Protein AF-A0A832H009-F1 (afdb_monomer_lite)

Foldseek 3Di:
DLVVLCVVQLVLADLDWDWDQDPLLAIDTPPDDDDDDDDPDDDPPPDDQDPVSLVVLQVRQVVVCCVVLVVVSAQADEDLDDPRSCSSHHPPVVSVHHYHYPPDDDNVVSSVVSNCVSNVHDDDD

Secondary structure (DSSP, 8-state):
-HHHHHHHHGGG-SS---EEE-TTS-EEETTSPPPP-PPSSSSTT-----HHHHHHHHHHHHHHHHHHHTTS--SEEE--S-HHHHTTS--SGGGTPEEE---SS-HHHHHHHHHHHHTTTT---

Radius of gyration: 15.05 Å; chains: 1; bounding box: 34×31×45 Å

pLDDT: mean 85.11, std 11.0, range [36.47, 95.75]

Structure (mmCIF, N/CA/C/O backbone):
data_AF-A0A832H009-F1
#
_entry.id   AF-A0A832H009-F1
#
loop_
_atom_site.group_PDB
_atom_site.id
_atom_site.type_symbol
_atom_site.label_atom_id
_atom_site.label_alt_id
_atom_site.label_comp_id
_atom_site.label_asym_id
_atom_site.label_entity_id
_atom_site.label_seq_id
_atom_site.pdbx_PDB_ins_code
_atom_site.Cartn_x
_atom_site.Cartn_y
_atom_site.Cartn_z
_atom_site.occupancy
_atom_site.B_iso_or_equiv
_atom_site.auth_seq_id
_atom_site.auth_comp_id
_atom_site.auth_asym_id
_atom_site.auth_atom_id
_atom_site.pdbx_PDB_model_num
ATOM 1 N N . MET A 1 1 ? 9.468 -9.645 2.814 1.00 72.19 1 MET A N 1
ATOM 2 C CA . MET A 1 1 ? 9.415 -9.420 4.284 1.00 72.19 1 MET A CA 1
ATOM 3 C C . MET A 1 1 ? 8.052 -8.930 4.770 1.00 72.19 1 MET A C 1
ATOM 5 O O . MET A 1 1 ? 7.521 -9.561 5.672 1.00 72.19 1 MET A O 1
ATOM 9 N N . PHE A 1 2 ? 7.465 -7.873 4.190 1.00 81.88 2 PHE A N 1
ATOM 10 C CA . PHE A 1 2 ? 6.137 -7.371 4.593 1.00 81.88 2 PHE A CA 1
ATOM 11 C C . PHE A 1 2 ? 5.045 -8.445 4.539 1.00 81.88 2 PHE A C 1
ATOM 13 O O . PHE A 1 2 ? 4.308 -8.597 5.505 1.00 81.88 2 PHE A O 1
ATOM 20 N N . PHE A 1 3 ? 5.053 -9.293 3.506 1.00 81.81 3 PHE A N 1
ATOM 21 C CA . PHE A 1 3 ? 4.170 -10.461 3.417 1.00 81.81 3 PHE A CA 1
ATOM 22 C C . PHE A 1 3 ? 4.255 -11.394 4.638 1.00 81.81 3 PHE A C 1
ATOM 24 O O . PHE A 1 3 ? 3.235 -11.845 5.144 1.00 81.81 3 PHE A O 1
ATOM 31 N N . ARG A 1 4 ? 5.458 -11.648 5.180 1.00 85.38 4 ARG A N 1
ATOM 32 C CA . ARG A 1 4 ? 5.627 -12.491 6.382 1.00 85.38 4 ARG A CA 1
ATOM 33 C C . ARG A 1 4 ? 4.981 -11.854 7.613 1.00 85.38 4 ARG A C 1
ATOM 35 O O . ARG A 1 4 ? 4.466 -12.572 8.463 1.00 85.38 4 ARG A O 1
ATOM 42 N N . VAL A 1 5 ? 5.027 -10.524 7.716 1.00 88.38 5 VAL A N 1
ATOM 43 C CA . VAL A 1 5 ? 4.362 -9.777 8.792 1.00 88.38 5 VAL A CA 1
ATOM 44 C C . VAL A 1 5 ? 2.851 -9.823 8.597 1.00 88.38 5 VAL A C 1
ATOM 46 O O . VAL A 1 5 ? 2.156 -10.254 9.511 1.00 88.38 5 VAL A O 1
ATOM 49 N N . ALA A 1 6 ? 2.355 -9.474 7.408 1.00 87.25 6 ALA A N 1
ATOM 50 C CA . ALA A 1 6 ? 0.932 -9.532 7.085 1.00 87.25 6 ALA A CA 1
ATOM 51 C C . ALA A 1 6 ? 0.358 -10.930 7.368 1.00 87.25 6 ALA A C 1
ATOM 53 O O . ALA A 1 6 ? -0.536 -11.064 8.192 1.00 87.25 6 ALA A O 1
ATOM 54 N N . ARG A 1 7 ? 0.972 -11.996 6.841 1.00 87.00 7 ARG A N 1
ATOM 55 C CA . ARG A 1 7 ? 0.549 -13.386 7.089 1.00 87.00 7 ARG A CA 1
ATOM 56 C C . ARG A 1 7 ? 0.458 -13.747 8.577 1.00 87.00 7 ARG A C 1
ATOM 58 O O . ARG A 1 7 ? -0.387 -14.547 8.956 1.00 87.00 7 ARG A O 1
ATOM 65 N N . LYS A 1 8 ? 1.337 -13.199 9.422 1.00 91.06 8 LYS A N 1
ATOM 66 C CA . LYS A 1 8 ? 1.383 -13.522 10.857 1.00 91.06 8 LYS A CA 1
ATOM 67 C C . LYS A 1 8 ? 0.409 -12.694 11.703 1.00 91.06 8 LYS A C 1
ATOM 69 O O . LYS A 1 8 ? -0.003 -13.164 12.762 1.00 91.06 8 LYS A O 1
ATOM 74 N N . TYR A 1 9 ? 0.108 -11.461 11.298 1.00 90.94 9 TYR A N 1
ATOM 75 C CA . TYR A 1 9 ? -0.589 -10.495 12.156 1.00 90.94 9 TYR A CA 1
ATOM 76 C C . TYR A 1 9 ? -1.890 -9.945 11.570 1.00 90.94 9 TYR A C 1
ATOM 78 O O . TYR A 1 9 ? -2.652 -9.356 12.325 1.00 90.94 9 TYR A O 1
ATOM 86 N N . LEU A 1 10 ? -2.183 -10.151 10.284 1.00 88.75 10 LEU A N 1
ATOM 87 C CA . LEU A 1 10 ? -3.398 -9.630 9.652 1.00 88.75 10 LEU A CA 1
ATOM 88 C C . LEU A 1 10 ? -4.670 -10.190 10.299 1.00 88.75 10 LEU A C 1
ATOM 90 O O . LEU A 1 10 ? -5.6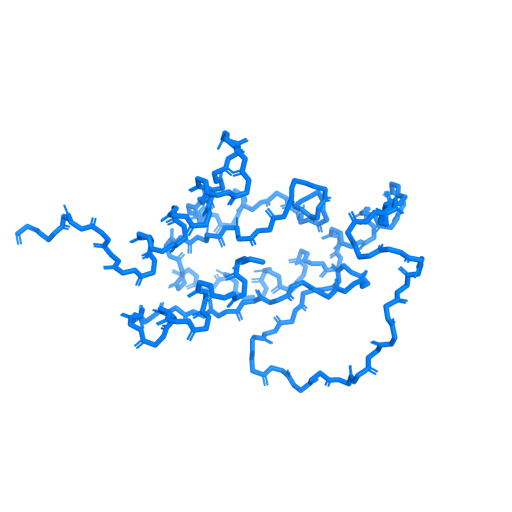03 -9.438 10.525 1.00 88.75 10 LEU A O 1
ATOM 94 N N . SER A 1 11 ? -4.671 -11.462 10.713 1.00 88.00 11 SER A N 1
ATOM 95 C CA . SER A 1 11 ? -5.793 -12.064 11.453 1.00 88.00 11 SER A CA 1
ATOM 96 C C . SER A 1 11 ? -6.054 -11.434 12.827 1.00 88.00 11 SER A C 1
ATOM 98 O O . SER A 1 11 ? -7.064 -11.731 13.458 1.00 88.00 11 SER A O 1
ATOM 100 N N . LYS A 1 12 ? -5.133 -10.597 13.321 1.00 88.12 12 LYS A N 1
ATOM 101 C CA . LYS A 1 12 ? -5.298 -9.833 14.564 1.00 88.12 12 LYS A CA 1
ATOM 102 C C . LYS A 1 12 ? -5.843 -8.428 14.323 1.00 88.12 12 LYS A C 1
ATOM 104 O O . LYS A 1 12 ? -6.288 -7.805 15.284 1.00 88.12 12 LYS A O 1
ATOM 109 N N . ALA A 1 13 ? -5.784 -7.939 13.087 1.00 86.69 13 ALA A N 1
ATOM 110 C CA . ALA A 1 13 ? -6.394 -6.677 12.715 1.00 86.69 13 ALA A CA 1
ATOM 111 C C . ALA A 1 13 ? -7.915 -6.863 12.615 1.00 86.69 13 ALA A C 1
ATOM 113 O O . ALA A 1 13 ? -8.396 -7.913 12.190 1.00 86.69 13 ALA A O 1
ATOM 114 N N . ARG A 1 14 ? -8.667 -5.847 13.035 1.00 84.00 14 ARG A N 1
ATOM 115 C CA . ARG A 1 14 ? -10.120 -5.765 12.852 1.00 84.00 14 ARG A CA 1
ATOM 116 C C . ARG A 1 14 ? -10.404 -4.628 11.886 1.00 84.00 14 ARG A C 1
ATOM 118 O O . ARG A 1 14 ? -9.680 -3.638 11.919 1.00 84.00 14 ARG A O 1
ATOM 125 N N . ASP A 1 15 ? -11.425 -4.795 11.052 1.00 87.69 15 ASP A N 1
ATOM 126 C CA . ASP A 1 15 ? -11.919 -3.743 10.154 1.00 87.69 15 ASP A CA 1
ATOM 127 C C . ASP A 1 15 ? -10.848 -3.218 9.178 1.00 87.69 15 ASP A C 1
ATOM 129 O O . ASP A 1 15 ? -10.754 -2.024 8.897 1.00 87.69 15 ASP A O 1
ATOM 133 N N . VAL A 1 16 ? -10.010 -4.129 8.669 1.00 89.56 16 VAL A N 1
ATOM 134 C CA . VAL A 1 16 ? -8.962 -3.828 7.687 1.00 89.56 16 VAL A CA 1
ATOM 135 C C . VAL A 1 16 ? -9.233 -4.580 6.395 1.00 89.56 16 VAL A C 1
ATOM 137 O O . VAL A 1 16 ? -9.273 -5.810 6.387 1.00 89.56 16 VAL A O 1
ATOM 140 N N . ASP A 1 17 ? -9.293 -3.830 5.300 1.00 92.19 17 ASP A N 1
ATOM 141 C CA . ASP A 1 17 ? -9.218 -4.384 3.955 1.00 92.19 17 ASP A CA 1
ATOM 142 C C . ASP A 1 17 ? -7.769 -4.405 3.471 1.00 92.19 17 ASP A C 1
ATOM 144 O O . ASP A 1 17 ? -6.961 -3.527 3.788 1.00 92.19 17 ASP A O 1
ATOM 148 N N . VAL A 1 18 ? -7.440 -5.411 2.664 1.00 91.75 18 VAL A N 1
ATOM 149 C CA . VAL A 1 18 ? -6.127 -5.535 2.033 1.00 91.75 18 VAL A CA 1
ATOM 150 C C . VAL A 1 18 ? -6.257 -5.229 0.554 1.00 91.75 18 VAL A C 1
ATOM 152 O O . VAL A 1 18 ? -7.133 -5.761 -0.116 1.00 91.75 18 VAL A O 1
ATOM 155 N N . VAL A 1 19 ? -5.340 -4.408 0.055 1.00 93.50 19 VAL A N 1
ATOM 156 C CA . VAL A 1 19 ? -5.137 -4.167 -1.372 1.00 93.50 19 VAL A CA 1
ATOM 157 C C . VAL A 1 19 ? -3.708 -4.572 -1.709 1.00 93.50 19 VAL A C 1
ATOM 159 O O . VAL A 1 19 ? -2.768 -4.264 -0.967 1.00 93.50 19 VAL A O 1
ATOM 162 N N . VAL A 1 20 ? -3.542 -5.280 -2.820 1.00 92.19 20 VAL A N 1
ATOM 163 C CA . VAL A 1 20 ? -2.257 -5.784 -3.302 1.00 92.19 20 VAL A CA 1
ATOM 164 C C . VAL A 1 20 ? -1.916 -5.082 -4.609 1.00 92.19 20 VAL A C 1
ATOM 166 O O . VAL A 1 20 ? -2.767 -4.933 -5.477 1.00 92.19 20 VAL A O 1
ATOM 169 N N . MET A 1 21 ? -0.664 -4.643 -4.739 1.00 91.44 21 MET A N 1
ATOM 170 C CA . MET A 1 21 ? -0.114 -4.182 -6.012 1.00 91.44 21 MET A CA 1
ATOM 171 C C . MET A 1 21 ? 0.595 -5.353 -6.686 1.00 91.44 21 MET A C 1
ATOM 173 O O . MET A 1 21 ? 1.453 -5.980 -6.059 1.00 91.44 21 MET A O 1
ATOM 177 N N . LEU A 1 22 ? 0.223 -5.638 -7.929 1.00 88.69 22 LEU A N 1
ATOM 178 C CA . LEU A 1 22 ? 0.835 -6.677 -8.752 1.00 88.69 22 LEU A CA 1
ATOM 179 C C . LEU A 1 22 ? 2.098 -6.158 -9.453 1.00 88.69 22 LEU A C 1
ATOM 181 O O . LEU A 1 22 ? 2.392 -4.961 -9.436 1.00 88.69 22 LEU A O 1
ATOM 185 N N . ASP A 1 23 ? 2.845 -7.062 -10.087 1.00 84.38 23 ASP A N 1
ATOM 186 C CA . ASP A 1 23 ? 4.093 -6.722 -10.787 1.00 84.38 23 ASP A CA 1
ATOM 187 C C . ASP A 1 23 ? 3.866 -5.797 -12.000 1.00 84.38 23 ASP A C 1
ATOM 189 O O . ASP A 1 23 ? 4.747 -5.022 -12.365 1.00 84.38 23 ASP A O 1
ATOM 193 N N . ASP A 1 24 ? 2.656 -5.798 -12.570 1.00 86.25 24 ASP A N 1
ATOM 194 C CA . ASP A 1 24 ? 2.229 -4.854 -13.615 1.00 86.25 24 ASP A CA 1
ATOM 195 C C . ASP A 1 24 ? 1.750 -3.495 -13.063 1.00 86.25 24 ASP A C 1
ATOM 197 O O . ASP A 1 24 ? 1.230 -2.665 -13.809 1.00 86.25 24 ASP A O 1
ATOM 201 N N . LEU A 1 25 ? 1.958 -3.255 -11.761 1.00 90.75 25 LEU A N 1
ATOM 202 C CA . LEU A 1 25 ? 1.599 -2.050 -11.008 1.00 90.75 25 LEU A CA 1
ATOM 203 C C . LEU A 1 25 ? 0.097 -1.809 -10.824 1.00 90.75 25 LEU A C 1
ATOM 205 O O . LEU A 1 25 ? -0.280 -0.746 -10.325 1.00 90.75 25 LEU A O 1
ATOM 209 N N . THR A 1 26 ? -0.754 -2.771 -11.173 1.00 91.94 26 THR A N 1
ATOM 210 C CA . THR A 1 26 ? -2.198 -2.680 -10.931 1.00 91.94 26 THR A CA 1
ATOM 211 C C . THR A 1 26 ? -2.553 -3.014 -9.484 1.00 91.94 26 THR A C 1
ATOM 213 O O . THR A 1 26 ? -1.879 -3.818 -8.830 1.00 91.94 26 THR A O 1
ATOM 216 N N . LEU A 1 27 ? -3.605 -2.375 -8.965 1.00 94.75 27 LEU A N 1
ATOM 217 C CA . LEU A 1 27 ? -4.174 -2.682 -7.655 1.00 94.75 27 LEU A CA 1
ATOM 218 C C . LEU A 1 27 ? -5.333 -3.669 -7.766 1.00 94.75 27 LEU A C 1
ATOM 220 O O . LEU A 1 27 ? -6.189 -3.550 -8.640 1.00 94.75 27 LEU A O 1
ATOM 224 N N . VAL A 1 28 ? -5.372 -4.605 -6.824 1.00 93.81 28 VAL A N 1
ATOM 225 C CA . VAL A 1 28 ? -6.446 -5.588 -6.670 1.00 93.81 28 VAL A CA 1
ATOM 226 C C . VAL A 1 28 ? -6.788 -5.781 -5.198 1.00 93.81 28 VAL A C 1
ATOM 228 O O . VAL A 1 28 ? -5.949 -5.563 -4.318 1.00 93.81 28 VAL A O 1
ATOM 231 N N . ASP A 1 29 ? -8.015 -6.211 -4.923 1.00 93.38 29 ASP A N 1
ATOM 232 C CA . ASP A 1 29 ? -8.415 -6.615 -3.578 1.00 93.38 29 ASP A CA 1
ATOM 233 C C . ASP A 1 29 ? -7.646 -7.860 -3.113 1.00 93.38 29 ASP A C 1
ATOM 235 O O . ASP A 1 29 ? -7.223 -8.702 -3.905 1.00 93.38 29 ASP A O 1
ATOM 239 N N . GLY A 1 30 ? -7.425 -7.969 -1.803 1.00 88.00 30 GLY A N 1
ATOM 240 C CA . GLY A 1 30 ? -6.613 -9.030 -1.206 1.00 88.00 30 GLY A CA 1
ATOM 241 C C . GLY A 1 30 ? -7.216 -10.435 -1.300 1.00 88.00 30 GLY A C 1
ATOM 242 O O . GLY A 1 30 ? -6.499 -11.407 -1.073 1.00 88.00 30 GLY A O 1
ATOM 243 N N . ASP A 1 31 ? -8.503 -10.543 -1.621 1.00 87.12 31 ASP A N 1
ATOM 244 C CA . ASP A 1 31 ? -9.231 -11.786 -1.881 1.00 87.12 31 ASP A CA 1
ATOM 245 C C . ASP A 1 31 ? -9.387 -12.090 -3.382 1.00 87.12 31 ASP A C 1
ATOM 247 O O . ASP A 1 31 ? -9.912 -13.148 -3.740 1.00 87.12 31 ASP A O 1
ATOM 251 N N . ALA A 1 32 ? -8.899 -11.211 -4.267 1.00 89.38 32 ALA A N 1
ATOM 252 C CA . ALA A 1 32 ? -8.972 -11.423 -5.703 1.00 89.38 32 ALA A CA 1
ATOM 253 C C . ALA A 1 32 ? -8.164 -12.672 -6.114 1.00 89.38 32 ALA A C 1
ATOM 255 O O . ALA A 1 32 ? -7.006 -12.829 -5.705 1.00 89.38 32 ALA A O 1
ATOM 256 N N . PRO A 1 33 ? -8.726 -13.568 -6.949 1.00 86.25 33 PRO A N 1
ATOM 257 C CA . PRO A 1 33 ? -7.994 -14.723 -7.447 1.00 86.25 33 PRO A CA 1
ATOM 258 C C . PRO A 1 33 ? -6.840 -14.262 -8.344 1.00 86.25 33 PRO A C 1
ATOM 260 O O . PRO A 1 33 ? -7.048 -13.595 -9.357 1.00 86.25 33 PRO A O 1
ATOM 263 N N . LEU A 1 34 ? -5.613 -14.642 -7.981 1.00 84.56 34 LEU A N 1
ATOM 264 C CA . LEU A 1 34 ? -4.412 -14.303 -8.742 1.00 84.56 34 LEU A CA 1
ATOM 265 C C . LEU A 1 34 ? -3.966 -15.486 -9.591 1.00 84.56 34 LEU A C 1
ATOM 267 O O . LEU A 1 34 ? -3.594 -16.539 -9.071 1.00 84.56 34 LEU A O 1
ATOM 271 N N . ALA A 1 35 ? -3.961 -15.288 -10.908 1.00 83.81 35 ALA A N 1
ATOM 272 C CA . ALA A 1 35 ? -3.265 -16.191 -11.807 1.00 83.81 35 ALA A CA 1
ATOM 273 C C . ALA A 1 35 ? -1.761 -16.129 -11.517 1.00 83.81 35 ALA A C 1
ATOM 275 O O . ALA A 1 35 ? -1.198 -15.048 -11.321 1.00 83.81 35 ALA A O 1
ATOM 276 N N . TYR A 1 36 ? -1.111 -17.290 -11.506 1.00 82.06 36 TYR A N 1
ATOM 277 C CA . TYR A 1 36 ? 0.341 -17.339 -11.433 1.00 82.06 36 TYR A CA 1
ATOM 278 C C . TYR A 1 36 ? 0.944 -16.582 -12.621 1.00 82.06 36 TYR A C 1
ATOM 280 O O . TYR A 1 36 ? 0.520 -16.763 -13.764 1.00 82.06 36 TYR A O 1
ATOM 288 N N . ARG A 1 37 ? 1.942 -15.747 -12.338 1.00 76.19 37 ARG A N 1
ATOM 289 C CA . ARG A 1 37 ? 2.777 -15.087 -13.337 1.00 76.19 37 ARG A CA 1
ATOM 290 C C . ARG A 1 37 ? 4.229 -15.368 -13.003 1.00 76.19 37 ARG A C 1
ATOM 292 O O . ARG A 1 37 ? 4.612 -15.364 -11.831 1.00 76.19 37 ARG A O 1
ATOM 299 N N . GLU A 1 38 ? 5.017 -15.625 -14.036 1.00 78.69 38 GLU A N 1
ATOM 300 C CA . GLU A 1 38 ? 6.458 -15.715 -13.869 1.00 78.69 38 GLU A CA 1
ATOM 301 C C . GLU A 1 38 ? 7.013 -14.333 -13.504 1.00 78.69 38 GLU A C 1
ATOM 303 O O . GLU A 1 38 ? 6.552 -13.325 -14.046 1.00 78.69 38 GLU A O 1
ATOM 308 N N . PRO A 1 39 ? 7.979 -14.266 -12.577 1.00 71.12 39 PRO A N 1
ATOM 309 C CA . PRO A 1 39 ? 8.622 -13.007 -12.246 1.00 71.12 39 PRO A CA 1
ATOM 310 C C . PRO A 1 39 ? 9.337 -12.436 -13.470 1.00 71.12 39 PRO A C 1
ATOM 312 O O . PRO A 1 39 ? 10.113 -13.126 -14.132 1.00 71.12 39 PRO A O 1
ATOM 315 N N . GLU A 1 40 ? 9.122 -11.152 -13.740 1.00 70.94 40 GLU A N 1
ATOM 316 C CA . GLU A 1 40 ? 9.839 -10.458 -14.804 1.00 70.94 40 GLU A CA 1
ATOM 317 C C . GLU A 1 40 ? 11.264 -10.092 -14.361 1.00 70.94 40 GLU A C 1
ATOM 319 O O . GLU A 1 40 ? 11.483 -9.391 -13.368 1.00 70.94 40 GLU A O 1
ATOM 324 N N . GLY A 1 41 ? 12.250 -10.527 -15.148 1.00 70.19 41 GLY A N 1
ATOM 325 C CA . GLY A 1 41 ? 13.668 -10.237 -14.934 1.00 70.19 41 GLY A CA 1
ATOM 326 C C . GLY A 1 41 ? 14.432 -11.334 -14.186 1.00 70.19 41 GLY A C 1
ATOM 327 O O . GLY A 1 41 ? 13.889 -12.355 -13.781 1.00 70.19 41 GLY A O 1
ATOM 328 N N . SER A 1 42 ? 15.741 -11.130 -14.022 1.00 68.62 42 SER A N 1
ATOM 329 C CA . SER A 1 42 ? 16.645 -12.117 -13.409 1.00 68.62 42 SER A CA 1
ATOM 330 C C . SER A 1 42 ? 16.669 -12.078 -11.878 1.00 68.62 42 SER A C 1
ATOM 332 O O . SER A 1 42 ? 17.160 -13.012 -11.247 1.00 68.62 42 SER A O 1
ATOM 334 N N . GLU A 1 43 ? 16.164 -11.003 -11.266 1.00 67.75 43 GLU A N 1
ATOM 335 C CA . GLU A 1 43 ? 16.193 -10.800 -9.819 1.00 67.75 43 GLU A CA 1
ATOM 336 C C . GLU A 1 43 ? 14.939 -10.084 -9.303 1.00 67.75 43 GLU A C 1
ATOM 338 O O . GLU A 1 43 ? 14.559 -9.011 -9.779 1.00 67.75 43 GLU A O 1
ATOM 343 N N . TRP A 1 44 ? 14.358 -10.630 -8.234 1.00 64.12 44 TRP A N 1
ATOM 344 C CA . TRP A 1 44 ? 13.218 -10.034 -7.542 1.00 64.12 44 TRP A CA 1
ATOM 345 C C . TRP A 1 44 ? 13.553 -8.641 -6.992 1.00 64.12 44 TRP A C 1
ATOM 347 O O . TRP A 1 44 ? 14.516 -8.454 -6.248 1.00 64.12 44 TRP A O 1
ATOM 357 N N . GLY A 1 45 ? 12.709 -7.654 -7.302 1.00 64.50 45 GLY A N 1
ATOM 358 C CA . GLY A 1 45 ? 12.792 -6.308 -6.725 1.00 64.50 45 GLY A CA 1
ATOM 359 C C . GLY A 1 45 ? 13.819 -5.365 -7.361 1.00 64.50 45 GLY A C 1
ATOM 360 O O . GLY A 1 45 ? 13.906 -4.217 -6.920 1.00 64.50 45 GLY A O 1
ATOM 361 N N . LYS A 1 46 ? 14.547 -5.803 -8.399 1.00 69.06 46 LYS A N 1
ATOM 362 C CA . LYS A 1 46 ? 15.443 -4.951 -9.209 1.00 69.06 46 LYS A CA 1
ATOM 363 C C . LYS A 1 46 ? 14.800 -4.423 -10.498 1.00 69.06 46 LYS A C 1
ATOM 365 O O . LYS A 1 46 ? 15.485 -3.790 -11.302 1.00 69.06 46 LYS A O 1
ATOM 370 N N . GLN A 1 47 ? 13.503 -4.656 -10.695 1.00 71.94 47 GLN A N 1
ATOM 371 C CA . GLN A 1 47 ? 12.781 -4.161 -11.862 1.00 71.94 47 GLN A CA 1
ATOM 372 C C . GLN A 1 47 ? 12.860 -2.630 -11.912 1.00 71.94 47 GLN A C 1
ATOM 374 O O . GLN A 1 47 ? 12.520 -1.929 -10.954 1.00 71.94 47 GLN A O 1
ATOM 379 N N . ARG A 1 48 ? 13.345 -2.099 -13.037 1.00 77.00 48 ARG A N 1
ATOM 380 C CA . ARG A 1 48 ? 13.280 -0.665 -13.314 1.00 77.00 48 ARG A CA 1
ATOM 381 C C . ARG A 1 48 ? 11.891 -0.372 -13.852 1.00 77.00 48 ARG A C 1
ATOM 383 O O . ARG A 1 48 ? 11.533 -0.874 -14.908 1.00 77.00 48 ARG A O 1
ATOM 390 N N . LEU A 1 49 ? 11.135 0.441 -13.127 1.00 82.81 49 LEU A N 1
ATOM 391 C CA . LEU A 1 49 ? 9.815 0.887 -13.554 1.00 82.81 49 LEU A CA 1
ATOM 392 C C . LEU A 1 49 ? 9.995 2.149 -14.413 1.00 82.81 49 LEU A C 1
ATOM 394 O O . LEU A 1 49 ? 10.388 3.183 -13.863 1.00 82.81 49 LEU A O 1
ATOM 398 N N . PRO A 1 50 ? 9.791 2.087 -15.743 1.00 86.69 50 PRO A N 1
ATOM 399 C CA . PRO A 1 50 ? 9.903 3.267 -16.590 1.00 86.69 50 PRO A CA 1
ATOM 400 C C . PRO A 1 50 ? 8.820 4.285 -16.219 1.00 86.69 50 PRO A C 1
ATOM 402 O O . PRO A 1 50 ? 7.710 3.913 -15.837 1.00 86.69 50 PRO A O 1
ATOM 405 N N . ASN A 1 51 ? 9.133 5.577 -16.353 1.00 88.00 51 ASN A N 1
ATOM 406 C CA . ASN A 1 51 ? 8.220 6.656 -15.958 1.00 88.00 51 ASN A CA 1
ATOM 407 C C . ASN A 1 51 ? 6.853 6.543 -16.648 1.00 88.00 51 ASN A C 1
ATOM 409 O O . ASN A 1 51 ? 5.834 6.719 -15.995 1.00 88.00 51 ASN A O 1
ATOM 413 N N . GLU A 1 52 ? 6.814 6.167 -17.928 1.00 89.75 52 GLU A N 1
ATOM 414 C CA . GLU A 1 52 ? 5.552 5.960 -18.649 1.00 89.75 52 GLU A CA 1
ATOM 415 C C . GLU A 1 52 ? 4.676 4.868 -18.022 1.00 89.75 52 GLU A C 1
ATOM 417 O O . GLU A 1 52 ? 3.460 5.025 -17.939 1.00 89.75 52 GLU A O 1
ATOM 422 N N . ALA A 1 53 ? 5.274 3.768 -17.549 1.00 88.56 53 ALA A N 1
ATOM 423 C CA . ALA A 1 53 ? 4.529 2.715 -16.863 1.00 88.56 53 ALA A CA 1
ATOM 424 C C . ALA A 1 53 ? 3.995 3.199 -15.510 1.00 88.56 53 ALA A C 1
ATOM 426 O O . ALA A 1 53 ? 2.857 2.891 -15.169 1.00 88.56 53 ALA A O 1
ATOM 427 N N . LEU A 1 54 ? 4.776 4.002 -14.775 1.00 91.56 54 LEU A N 1
ATOM 428 C CA . LEU A 1 54 ? 4.331 4.616 -13.522 1.00 91.56 54 LEU A CA 1
ATOM 429 C C . LEU A 1 54 ? 3.147 5.563 -13.747 1.00 91.56 54 LEU A C 1
ATOM 431 O O . LEU A 1 54 ? 2.173 5.482 -13.007 1.00 91.56 54 LEU A O 1
ATOM 435 N N . GLU A 1 55 ? 3.195 6.426 -14.764 1.00 92.12 55 GLU A N 1
ATOM 436 C CA . GLU A 1 55 ? 2.094 7.355 -15.056 1.00 92.12 55 GLU A CA 1
ATOM 437 C C . GLU A 1 55 ? 0.823 6.620 -15.501 1.00 92.12 55 GLU A C 1
ATOM 439 O O . GLU A 1 55 ? -0.264 6.916 -15.005 1.00 92.12 55 GLU A O 1
ATOM 444 N N . ARG A 1 56 ? 0.945 5.594 -16.358 1.00 92.06 56 ARG A N 1
ATOM 445 C CA . ARG A 1 56 ? -0.204 4.742 -16.714 1.00 92.06 56 ARG A CA 1
ATOM 446 C C . ARG A 1 56 ? -0.793 4.042 -15.490 1.00 92.06 56 ARG A C 1
ATOM 448 O O . ARG A 1 56 ? -2.013 4.013 -15.333 1.00 92.06 56 ARG A O 1
ATOM 455 N N . ALA A 1 57 ? 0.062 3.512 -14.617 1.00 93.75 57 ALA A N 1
ATOM 456 C CA . ALA A 1 57 ? -0.369 2.847 -13.395 1.00 93.75 57 ALA A CA 1
ATOM 457 C C . ALA A 1 57 ? -1.081 3.810 -12.438 1.00 93.75 57 ALA A C 1
ATOM 459 O O . ALA A 1 57 ? -2.117 3.448 -11.893 1.00 93.75 57 ALA A O 1
ATOM 460 N N . LYS A 1 58 ? -0.598 5.052 -12.281 1.00 95.25 58 LYS A N 1
ATOM 461 C CA . LYS A 1 58 ? -1.266 6.067 -11.450 1.00 95.25 58 LYS A CA 1
ATOM 462 C C . LYS A 1 58 ? -2.704 6.306 -11.890 1.00 95.25 58 LYS A C 1
ATOM 464 O O . LYS A 1 58 ? -3.589 6.277 -11.043 1.00 95.25 58 LYS A O 1
ATOM 469 N N . LEU A 1 59 ? -2.928 6.497 -13.192 1.00 93.19 59 LEU A N 1
ATOM 470 C CA . LEU A 1 59 ? -4.264 6.736 -13.747 1.00 93.19 59 LEU A CA 1
ATOM 471 C C . LEU A 1 59 ? -5.195 5.535 -13.527 1.00 93.19 59 LEU A C 1
ATOM 473 O O . LEU A 1 59 ? -6.342 5.704 -13.120 1.00 93.19 59 LEU A O 1
ATOM 477 N N . ALA A 1 60 ? -4.701 4.316 -13.755 1.00 92.81 60 ALA A N 1
ATOM 478 C CA . ALA A 1 60 ? -5.484 3.101 -13.526 1.00 92.81 60 ALA A CA 1
ATOM 479 C C . ALA A 1 60 ? -5.817 2.904 -12.034 1.00 92.81 60 ALA A C 1
ATOM 481 O O . ALA A 1 60 ? -6.962 2.630 -11.671 1.00 92.81 60 ALA A O 1
ATOM 482 N N . ASN A 1 61 ? -4.822 3.095 -11.167 1.00 95.75 61 ASN A N 1
ATOM 483 C CA . ASN A 1 61 ? -4.949 2.922 -9.724 1.00 95.75 61 ASN A CA 1
ATOM 484 C C . ASN A 1 61 ? -5.797 4.020 -9.076 1.00 95.75 61 ASN A C 1
ATOM 486 O O . ASN A 1 61 ? -6.432 3.768 -8.058 1.00 95.75 61 ASN A O 1
ATOM 490 N N . GLU A 1 62 ? -5.837 5.220 -9.655 1.00 95.12 62 GLU A N 1
ATOM 49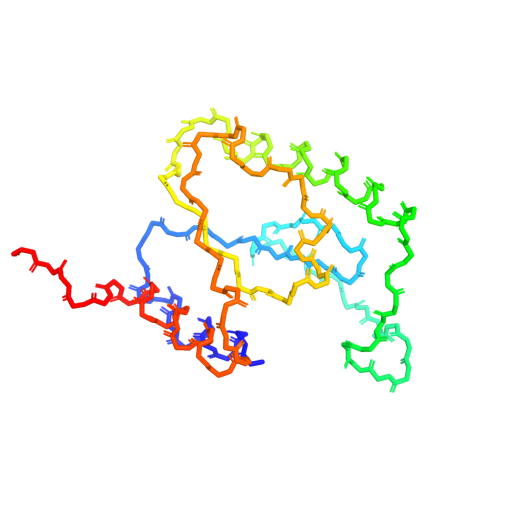1 C CA . GLU A 1 62 ? -6.723 6.303 -9.228 1.00 95.12 62 GLU A CA 1
ATOM 492 C C . GLU A 1 62 ? -8.182 5.900 -9.290 1.00 95.12 62 GLU A C 1
ATOM 494 O O . GLU A 1 62 ? -8.864 6.015 -8.279 1.00 95.12 62 GLU A O 1
ATOM 499 N N . LYS A 1 63 ? -8.628 5.330 -10.410 1.00 93.06 63 LYS A N 1
ATOM 500 C CA . LYS A 1 63 ? -10.009 4.864 -10.540 1.00 93.06 63 LYS A CA 1
ATOM 501 C C . LYS A 1 63 ? -10.344 3.767 -9.522 1.00 93.06 63 LYS A C 1
ATOM 503 O O . LYS A 1 63 ? -11.384 3.825 -8.872 1.00 93.06 63 LYS A O 1
ATOM 508 N N . PHE A 1 64 ? -9.443 2.797 -9.345 1.00 94.69 64 PHE A N 1
ATOM 509 C CA . PHE A 1 64 ? -9.612 1.737 -8.343 1.00 94.69 64 PHE A CA 1
ATOM 510 C C . PHE A 1 64 ? -9.747 2.315 -6.924 1.00 94.69 64 PHE A C 1
ATOM 512 O O . PHE A 1 64 ? -10.632 1.933 -6.158 1.00 94.69 64 PHE A O 1
ATOM 519 N N . LEU A 1 65 ? -8.874 3.260 -6.565 1.00 94.56 65 LEU A N 1
ATOM 520 C CA . LEU A 1 65 ? -8.859 3.877 -5.240 1.00 94.56 65 LEU A CA 1
ATOM 521 C C . LEU A 1 65 ? -10.027 4.833 -5.019 1.00 94.56 65 LEU A C 1
ATOM 523 O O . LEU A 1 65 ? -10.533 4.888 -3.903 1.00 94.56 65 LEU A O 1
ATOM 527 N N . GLU A 1 66 ? -10.478 5.544 -6.052 1.00 93.00 66 GLU A N 1
ATOM 528 C CA . GLU A 1 66 ? -11.716 6.318 -6.011 1.00 93.00 66 GLU A CA 1
ATOM 529 C C . GLU A 1 66 ? -12.868 5.412 -5.606 1.00 93.00 66 GLU A C 1
ATOM 531 O O . GLU A 1 66 ? -13.495 5.654 -4.583 1.00 93.00 66 GLU A O 1
ATOM 536 N N . GLU A 1 67 ? -13.103 4.324 -6.336 1.00 91.44 67 GLU A N 1
ATOM 537 C CA . GLU A 1 67 ? -14.189 3.389 -6.036 1.00 91.44 67 GLU A CA 1
ATOM 538 C C . GLU A 1 67 ? -14.060 2.792 -4.626 1.00 91.44 67 GLU A C 1
ATOM 540 O O . GLU A 1 67 ? -15.044 2.742 -3.880 1.00 91.44 67 GLU A O 1
ATOM 545 N N . LYS A 1 68 ? -12.842 2.409 -4.220 1.00 92.06 68 LYS A N 1
ATOM 546 C CA . LYS A 1 68 ? -12.592 1.830 -2.896 1.00 92.06 68 LYS A CA 1
ATOM 547 C C . LYS A 1 68 ? -12.837 2.840 -1.769 1.00 92.06 68 LYS A C 1
ATOM 549 O O . LYS A 1 68 ? -13.496 2.499 -0.787 1.00 92.06 68 LYS A O 1
ATOM 554 N N . LEU A 1 69 ? -12.334 4.071 -1.893 1.00 91.38 69 LEU A N 1
ATOM 555 C CA . LEU A 1 69 ? -12.283 5.066 -0.812 1.00 91.38 69 LEU A CA 1
ATOM 556 C C . LEU A 1 69 ? -13.462 6.060 -0.808 1.00 91.38 69 LEU A C 1
ATOM 558 O O . LEU A 1 69 ? -13.686 6.711 0.212 1.00 91.38 69 LEU A O 1
ATOM 562 N N . LYS A 1 70 ? -14.259 6.141 -1.885 1.00 83.44 70 LYS A N 1
ATOM 563 C CA . LYS A 1 70 ? -15.345 7.128 -2.092 1.00 83.44 70 LYS A CA 1
ATOM 564 C C . LYS A 1 70 ? -16.325 7.278 -0.931 1.00 83.44 70 LYS A C 1
ATOM 566 O O . LYS A 1 70 ? -16.820 8.371 -0.683 1.00 83.44 70 LYS A O 1
ATOM 571 N N . ASN A 1 71 ? -16.620 6.192 -0.222 1.00 82.62 71 ASN A N 1
ATOM 572 C CA . ASN A 1 71 ? -17.669 6.180 0.801 1.00 82.62 71 ASN A CA 1
ATOM 573 C C . ASN A 1 71 ? -17.183 6.625 2.192 1.00 82.62 71 ASN A C 1
ATOM 575 O O . ASN A 1 71 ? -17.920 6.465 3.161 1.00 82.62 71 ASN A O 1
ATOM 579 N N . GLY A 1 72 ? -15.939 7.104 2.329 1.00 81.69 72 GLY A N 1
ATOM 580 C CA . GLY A 1 72 ? -15.398 7.574 3.612 1.00 81.69 72 GLY A CA 1
ATOM 581 C C .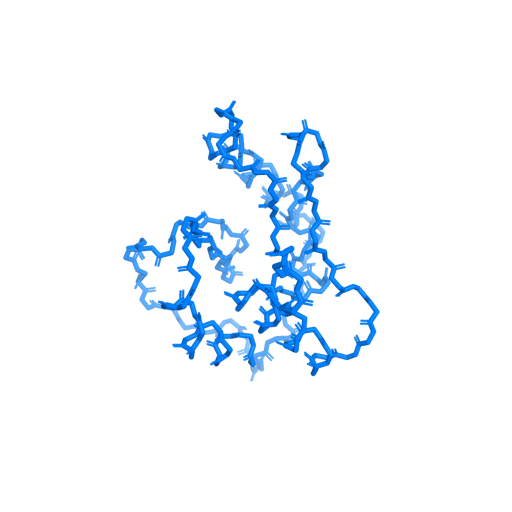 GLY A 1 72 ? -15.290 6.484 4.685 1.00 81.69 72 GLY A C 1
ATOM 582 O O . GLY A 1 72 ? -15.173 6.783 5.869 1.00 81.69 72 GLY A O 1
ATOM 583 N N . ARG A 1 73 ? -15.340 5.205 4.284 1.00 89.25 73 ARG A N 1
ATOM 584 C CA . ARG A 1 73 ? -15.307 4.052 5.202 1.00 89.25 73 ARG A CA 1
ATOM 585 C C . ARG A 1 73 ? -13.944 3.841 5.858 1.00 89.25 73 ARG A C 1
ATOM 587 O O . ARG A 1 73 ? -13.862 3.140 6.859 1.00 89.25 73 ARG A O 1
ATOM 594 N N . TYR A 1 74 ? -12.886 4.416 5.291 1.00 91.75 74 TYR A N 1
ATOM 595 C CA . TYR A 1 74 ? -11.519 4.239 5.765 1.00 91.75 74 TYR A CA 1
ATOM 596 C C . TYR A 1 74 ? -11.014 5.550 6.347 1.00 91.75 74 TYR A C 1
ATOM 598 O O . TYR A 1 74 ? -10.980 6.569 5.665 1.00 91.75 74 TYR A O 1
ATOM 606 N N . SER A 1 75 ? -10.586 5.513 7.604 1.00 89.75 75 SER A N 1
ATOM 607 C CA . SER A 1 75 ? -9.922 6.644 8.253 1.00 89.75 75 SER A CA 1
ATOM 608 C C . SER A 1 75 ? -8.433 6.718 7.904 1.00 89.75 75 SER A C 1
ATOM 610 O O . SER A 1 75 ? -7.825 7.787 7.982 1.00 89.75 75 SER A O 1
ATOM 612 N N . GLU A 1 76 ? -7.830 5.591 7.513 1.00 91.94 76 GLU A N 1
ATOM 613 C CA . GLU A 1 76 ? -6.389 5.465 7.330 1.00 91.94 76 GLU A CA 1
ATOM 614 C C . GLU A 1 76 ? -6.020 4.405 6.280 1.00 91.94 76 GLU A C 1
ATOM 616 O O . GLU A 1 76 ? -6.678 3.374 6.154 1.00 91.94 76 GLU A O 1
ATOM 621 N N . VAL A 1 77 ? -4.925 4.648 5.555 1.00 93.31 77 VAL A N 1
ATOM 622 C CA . VAL A 1 77 ? -4.290 3.715 4.617 1.00 93.31 77 VAL A CA 1
ATOM 623 C C . VAL A 1 77 ? -2.829 3.524 5.012 1.00 93.31 77 VAL A C 1
ATOM 625 O O . VAL A 1 77 ? -2.055 4.483 5.055 1.00 93.31 77 VAL A O 1
ATOM 628 N N . PHE A 1 78 ? -2.417 2.277 5.247 1.00 93.12 78 PHE A N 1
ATOM 629 C CA . PHE A 1 78 ? -1.022 1.932 5.522 1.00 93.12 78 PHE A CA 1
ATOM 630 C C . PHE A 1 78 ? -0.323 1.376 4.275 1.00 93.12 78 PHE A C 1
ATOM 632 O O . PHE A 1 78 ? -0.678 0.320 3.754 1.00 93.12 78 PHE A O 1
ATOM 639 N N . LEU A 1 79 ? 0.751 2.030 3.828 1.00 92.69 79 LEU A N 1
ATOM 640 C CA . LEU A 1 79 ? 1.504 1.612 2.644 1.00 92.69 79 LEU A CA 1
ATOM 641 C C . LEU A 1 79 ? 2.671 0.681 2.999 1.00 92.69 79 LEU A C 1
ATOM 643 O O . LEU A 1 79 ? 3.787 1.115 3.314 1.00 92.69 79 LEU A O 1
ATOM 647 N N . ALA A 1 80 ? 2.449 -0.626 2.859 1.00 90.25 80 ALA A N 1
ATOM 648 C CA . ALA A 1 80 ? 3.411 -1.694 3.151 1.00 90.25 80 ALA A CA 1
ATOM 649 C C . ALA A 1 80 ? 4.325 -2.093 1.966 1.00 90.25 80 ALA A C 1
ATOM 651 O O . ALA A 1 80 ? 4.655 -3.264 1.798 1.00 90.25 80 ALA A O 1
ATOM 652 N N . MET A 1 81 ? 4.767 -1.130 1.151 1.00 87.56 81 MET A N 1
ATOM 653 C CA . MET A 1 81 ? 5.536 -1.382 -0.084 1.00 87.56 81 MET A CA 1
ATOM 654 C C . MET A 1 81 ? 6.828 -0.554 -0.195 1.00 87.56 81 MET A C 1
ATOM 656 O O . MET A 1 81 ? 7.083 0.342 0.613 1.00 87.56 81 MET A O 1
ATOM 660 N N . GLY A 1 82 ? 7.677 -0.853 -1.181 1.00 85.50 82 GLY A N 1
ATOM 661 C CA . GLY A 1 82 ? 8.889 -0.070 -1.458 1.00 85.50 82 GLY A CA 1
ATOM 662 C C . GLY A 1 82 ? 8.583 1.320 -2.032 1.00 85.50 82 GLY A C 1
ATOM 663 O O . GLY A 1 82 ? 7.549 1.516 -2.665 1.00 85.50 82 GLY A O 1
ATOM 664 N N . LYS A 1 83 ? 9.505 2.284 -1.857 1.00 85.94 83 LYS A N 1
ATOM 665 C CA . LYS A 1 83 ? 9.350 3.655 -2.391 1.00 85.94 83 LYS A CA 1
ATOM 666 C C . LYS A 1 83 ? 9.163 3.688 -3.907 1.00 85.94 83 LYS A C 1
ATOM 668 O O . LYS A 1 83 ? 8.432 4.537 -4.390 1.00 85.94 83 LYS A O 1
ATOM 673 N N . GLN A 1 84 ? 9.803 2.776 -4.640 1.00 85.75 84 GLN A N 1
ATOM 674 C CA . GLN A 1 84 ? 9.674 2.706 -6.098 1.00 85.75 84 GLN A CA 1
ATOM 675 C C . GLN A 1 84 ? 8.253 2.345 -6.549 1.00 85.75 84 GLN A C 1
ATOM 677 O O . GLN A 1 84 ? 7.742 2.986 -7.455 1.00 85.75 84 GLN A O 1
ATOM 682 N N . TYR A 1 85 ? 7.595 1.407 -5.864 1.00 88.50 85 TYR A N 1
ATOM 683 C CA . TYR A 1 85 ? 6.224 0.984 -6.168 1.00 88.50 85 TYR A CA 1
ATOM 684 C C . TYR A 1 85 ? 5.192 2.013 -5.711 1.00 88.50 85 TYR A C 1
ATOM 686 O O . TYR A 1 85 ? 4.226 2.274 -6.412 1.00 88.50 85 TYR A O 1
ATOM 694 N N . ALA A 1 86 ? 5.441 2.688 -4.583 1.00 91.06 86 ALA A N 1
ATOM 695 C CA . ALA A 1 86 ? 4.569 3.765 -4.115 1.00 91.06 86 ALA A CA 1
ATOM 696 C C . ALA A 1 86 ? 4.451 4.925 -5.125 1.00 91.06 86 ALA A C 1
ATOM 698 O O . ALA A 1 86 ? 3.461 5.644 -5.098 1.00 91.06 86 ALA A O 1
ATOM 699 N N . LYS A 1 87 ? 5.418 5.092 -6.043 1.00 91.56 87 LYS A N 1
ATOM 700 C CA . LYS A 1 87 ? 5.325 6.070 -7.141 1.00 91.56 87 LYS A CA 1
ATOM 701 C C . LYS A 1 87 ? 4.239 5.736 -8.167 1.00 91.56 87 LYS A C 1
ATOM 703 O O . LYS A 1 87 ? 3.880 6.621 -8.928 1.00 91.56 87 LYS A O 1
ATOM 708 N N . ALA A 1 88 ? 3.752 4.496 -8.214 1.00 93.06 88 ALA A N 1
ATOM 709 C CA . ALA A 1 88 ? 2.657 4.073 -9.088 1.00 93.06 88 ALA A CA 1
ATOM 710 C C . ALA A 1 88 ? 1.269 4.362 -8.487 1.00 93.06 88 ALA A C 1
ATOM 712 O O . ALA A 1 88 ? 0.250 4.074 -9.113 1.00 93.06 88 ALA A O 1
ATOM 713 N N . LEU A 1 89 ? 1.217 4.899 -7.264 1.00 94.50 89 LEU A N 1
ATOM 714 C CA . LEU A 1 89 ? -0.022 5.351 -6.647 1.00 94.50 89 LEU A CA 1
ATOM 715 C C . LEU A 1 89 ? -0.281 6.818 -7.012 1.00 94.50 89 LEU A C 1
ATOM 717 O O . LEU A 1 89 ? 0.672 7.606 -7.085 1.00 94.50 89 LEU A O 1
ATOM 721 N N . PRO A 1 90 ? -1.550 7.206 -7.214 1.00 93.75 90 PRO A N 1
ATOM 722 C CA . PRO A 1 90 ? -1.918 8.614 -7.268 1.00 93.75 90 PRO A CA 1
ATOM 723 C C . PRO A 1 90 ? -1.654 9.283 -5.913 1.00 93.75 90 PRO A C 1
ATOM 725 O O . PRO A 1 90 ? -1.393 8.617 -4.905 1.00 93.75 90 PRO A O 1
ATOM 728 N N . ASP A 1 91 ? -1.778 10.609 -5.865 1.00 90.88 91 ASP A N 1
ATOM 729 C CA . ASP A 1 91 ? -1.830 11.303 -4.581 1.00 90.88 91 ASP A CA 1
ATOM 730 C C . ASP A 1 91 ? -3.040 10.806 -3.777 1.00 90.88 91 ASP A C 1
ATOM 732 O O . ASP A 1 91 ? -4.186 10.999 -4.178 1.00 90.88 91 ASP A O 1
ATOM 736 N N . LEU A 1 92 ? -2.772 10.130 -2.658 1.00 90.56 92 LEU A N 1
ATOM 737 C CA . LEU A 1 92 ? -3.798 9.569 -1.785 1.00 90.56 92 LEU A CA 1
ATO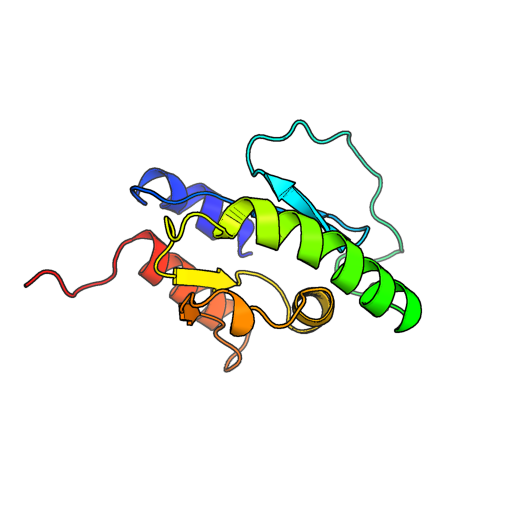M 738 C C . LEU A 1 92 ? -4.430 10.629 -0.875 1.00 90.56 92 LEU A C 1
ATOM 740 O O . LEU A 1 92 ? -5.527 10.409 -0.362 1.00 90.56 92 LEU A O 1
ATOM 744 N N . ALA A 1 93 ? -3.763 11.772 -0.669 1.00 85.94 93 ALA A N 1
ATOM 745 C CA . ALA A 1 93 ? -4.243 12.816 0.234 1.00 85.94 93 ALA A CA 1
ATOM 746 C C . ALA A 1 93 ? -5.579 13.411 -0.239 1.00 85.94 93 ALA A C 1
ATOM 748 O O . ALA A 1 93 ? -6.423 13.779 0.579 1.00 85.94 93 ALA A O 1
ATOM 749 N N . LYS A 1 94 ? -5.816 13.421 -1.557 1.00 89.75 94 LYS A N 1
ATOM 750 C CA . LYS A 1 94 ? -7.066 13.898 -2.167 1.00 89.75 94 LYS A CA 1
ATOM 751 C C . LYS A 1 94 ? -8.306 13.092 -1.769 1.00 89.75 94 LYS A C 1
ATOM 753 O O . LYS A 1 94 ? -9.415 13.593 -1.902 1.00 89.75 94 LYS A O 1
ATOM 758 N N . PHE A 1 95 ? -8.134 11.864 -1.272 1.00 90.19 95 PHE A N 1
ATOM 759 C CA . PHE A 1 95 ? -9.243 11.015 -0.830 1.00 90.19 95 PHE A CA 1
ATOM 760 C C . PHE A 1 95 ? -9.675 11.287 0.617 1.00 90.19 95 PHE A C 1
ATOM 762 O O . PHE A 1 95 ? -10.548 10.593 1.128 1.00 90.19 95 PHE A O 1
ATOM 769 N N . GLY A 1 96 ? -9.064 12.262 1.302 1.00 87.81 96 GLY A N 1
ATOM 770 C CA . GLY A 1 96 ? -9.419 12.600 2.684 1.00 87.81 96 GLY A CA 1
ATOM 771 C C . GLY A 1 96 ? -9.057 11.513 3.703 1.00 87.81 96 GLY A C 1
ATOM 772 O O . GLY A 1 96 ? -9.579 11.519 4.814 1.00 87.81 96 GLY A O 1
ATOM 773 N N . VAL A 1 97 ? -8.166 10.585 3.338 1.00 91.19 97 VAL A N 1
ATOM 774 C CA . VAL A 1 97 ? -7.699 9.495 4.205 1.00 91.19 97 VAL A CA 1
ATOM 775 C C . VAL A 1 97 ? -6.321 9.807 4.774 1.00 91.19 97 VAL A C 1
ATOM 777 O O . VAL A 1 97 ? -5.455 10.371 4.101 1.00 91.19 97 VAL A O 1
ATOM 780 N N . LYS A 1 98 ? -6.070 9.395 6.017 1.00 92.00 98 LYS A N 1
ATOM 781 C CA . LYS A 1 98 ? -4.733 9.498 6.601 1.00 92.00 98 LYS A CA 1
ATOM 782 C C . LYS A 1 98 ? -3.803 8.475 5.947 1.00 92.00 98 LYS A C 1
ATOM 784 O O . LYS A 1 98 ? -4.081 7.282 5.966 1.00 92.00 98 LYS A O 1
ATOM 789 N N . VAL A 1 99 ? -2.667 8.911 5.409 1.00 92.19 99 VAL A N 1
ATOM 790 C CA . VAL A 1 99 ? -1.690 8.006 4.782 1.00 92.19 99 VAL A CA 1
ATOM 791 C C . VAL A 1 99 ? -0.544 7.721 5.747 1.00 92.19 99 VAL A C 1
ATOM 793 O O . VAL A 1 99 ? 0.212 8.620 6.117 1.00 92.19 99 VAL A O 1
ATOM 796 N N . VAL A 1 100 ? -0.363 6.455 6.120 1.00 91.50 100 VAL A N 1
ATOM 797 C CA . VAL A 1 100 ? 0.789 5.991 6.901 1.00 91.50 100 VAL A CA 1
ATOM 798 C C . VAL A 1 100 ? 1.788 5.322 5.977 1.00 91.50 100 VAL A C 1
ATOM 800 O O . VAL A 1 100 ? 1.626 4.180 5.544 1.00 91.50 100 VAL A O 1
ATOM 803 N N . PHE A 1 101 ? 2.877 6.032 5.706 1.00 89.31 101 PHE A N 1
ATOM 804 C CA . PHE A 1 101 ? 3.970 5.524 4.892 1.00 89.31 101 PHE A CA 1
ATOM 805 C C . PHE A 1 101 ? 5.299 5.756 5.608 1.00 89.31 101 PHE A C 1
ATOM 807 O O . PHE A 1 101 ? 5.878 6.835 5.498 1.00 89.31 101 PHE A O 1
ATOM 814 N N . PRO A 1 102 ? 5.816 4.756 6.346 1.00 81.69 102 PRO A N 1
ATOM 815 C CA . PRO A 1 102 ? 7.126 4.865 6.973 1.00 81.69 102 PRO A CA 1
ATOM 816 C C . PRO A 1 102 ? 8.194 4.946 5.874 1.00 81.69 102 PRO A C 1
ATOM 818 O O . PRO A 1 102 ? 8.526 3.943 5.234 1.00 81.69 102 PRO A O 1
ATOM 821 N N . THR A 1 103 ? 8.663 6.164 5.594 1.00 73.75 103 THR A N 1
ATOM 822 C CA . THR A 1 103 ? 9.669 6.462 4.561 1.00 73.75 103 THR A CA 1
ATOM 823 C C . THR A 1 103 ? 11.087 6.525 5.115 1.00 73.75 103 THR A C 1
ATOM 825 O O . THR A 1 103 ? 12.040 6.494 4.328 1.00 73.75 103 THR A O 1
ATOM 828 N N . SER A 1 104 ? 11.232 6.604 6.438 1.00 72.50 104 SER A N 1
ATOM 829 C CA . SER A 1 104 ? 12.502 6.573 7.156 1.00 72.50 104 SER A CA 1
ATOM 830 C C . SER A 1 104 ? 12.850 5.147 7.602 1.00 72.50 104 SER A C 1
ATOM 832 O O . SER A 1 104 ? 11.989 4.357 7.992 1.00 72.50 104 SER A O 1
ATOM 834 N N . GLY A 1 105 ? 14.141 4.812 7.530 1.00 67.88 105 GLY A N 1
ATOM 835 C CA . GLY A 1 105 ? 14.663 3.493 7.888 1.00 67.88 105 GLY A CA 1
ATOM 836 C C . GLY A 1 105 ? 14.633 2.459 6.756 1.00 67.88 105 GLY A C 1
ATOM 837 O O . GLY A 1 105 ? 14.032 2.647 5.698 1.00 67.88 105 GLY A O 1
ATOM 838 N N . GLY A 1 106 ? 15.346 1.354 6.980 1.00 76.38 106 GLY A N 1
ATOM 839 C CA . GLY A 1 106 ? 15.384 0.223 6.057 1.00 76.38 106 GLY A CA 1
ATOM 840 C C . GLY A 1 106 ? 14.109 -0.635 6.092 1.00 76.38 106 GLY A C 1
ATOM 841 O O . GLY A 1 106 ? 13.153 -0.346 6.817 1.00 76.38 106 GLY A O 1
ATOM 842 N N . PRO A 1 107 ? 14.094 -1.757 5.356 1.00 79.06 107 PRO A N 1
ATOM 843 C CA . PRO A 1 107 ? 12.948 -2.664 5.310 1.00 79.06 107 PRO A CA 1
ATOM 844 C C . PRO A 1 107 ? 12.487 -3.171 6.694 1.00 79.06 107 PRO A C 1
ATOM 846 O O . PRO A 1 107 ? 11.290 -3.355 6.914 1.00 79.06 107 PRO A O 1
ATOM 849 N N . GLY A 1 108 ? 13.418 -3.387 7.633 1.00 84.06 108 GLY A N 1
ATOM 850 C CA . GLY A 1 108 ? 13.138 -3.907 8.980 1.00 84.06 108 GLY A CA 1
ATOM 851 C C . GLY A 1 108 ? 12.270 -2.973 9.838 1.00 84.06 108 GLY A C 1
ATOM 852 O O . GLY A 1 108 ? 11.190 -3.390 10.261 1.00 84.06 108 GLY A O 1
ATOM 853 N N . PRO A 1 109 ? 12.679 -1.708 10.058 1.00 86.25 109 PRO A N 1
ATOM 854 C CA . PRO A 1 109 ? 11.859 -0.704 10.740 1.00 86.25 109 PRO A CA 1
ATOM 855 C C . PRO A 1 109 ? 10.445 -0.574 10.168 1.00 86.25 109 PRO A C 1
ATOM 857 O O . PRO A 1 109 ? 9.468 -0.558 10.915 1.00 86.25 109 PRO A O 1
ATOM 860 N N . LYS A 1 110 ? 10.306 -0.589 8.839 1.00 87.44 110 LYS A N 1
ATOM 861 C CA . LYS A 1 110 ? 8.994 -0.542 8.192 1.00 87.44 110 LYS A CA 1
ATOM 862 C C . LYS A 1 110 ? 8.149 -1.789 8.468 1.00 87.44 110 LYS A C 1
ATOM 864 O O . LYS A 1 110 ? 6.940 -1.691 8.658 1.00 87.44 110 LYS A O 1
ATOM 869 N N . ALA A 1 111 ? 8.775 -2.963 8.521 1.00 88.44 111 ALA A N 1
ATOM 870 C CA . ALA A 1 111 ? 8.091 -4.208 8.855 1.00 88.44 111 ALA A CA 1
ATOM 871 C C . ALA A 1 111 ? 7.605 -4.204 10.316 1.00 88.44 111 ALA A C 1
ATOM 873 O O . ALA A 1 111 ? 6.514 -4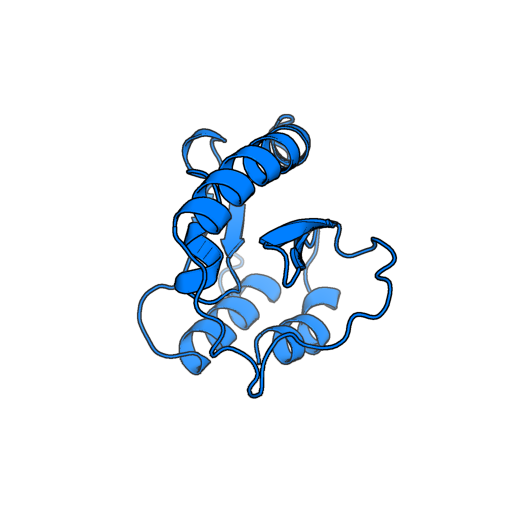.698 10.600 1.00 88.44 111 ALA A O 1
ATOM 874 N N . GLN A 1 112 ? 8.369 -3.596 11.230 1.00 89.00 112 GLN A N 1
ATOM 875 C CA . GLN A 1 112 ? 7.935 -3.368 12.611 1.00 89.00 112 GLN A CA 1
ATOM 876 C C . GLN A 1 112 ? 6.791 -2.355 12.699 1.00 89.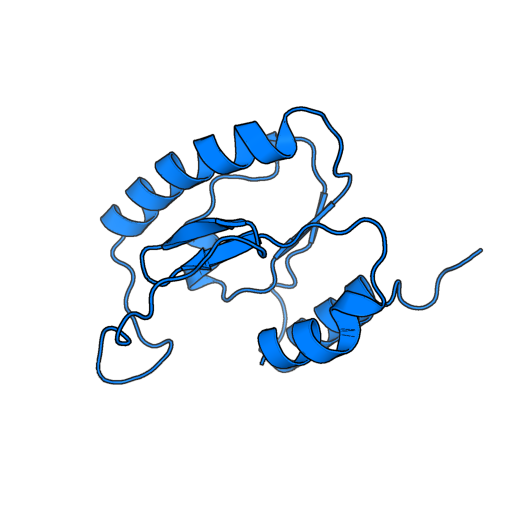00 112 GLN A C 1
ATOM 878 O O . GLN A 1 112 ? 5.844 -2.588 13.444 1.00 89.00 112 GLN A O 1
ATOM 883 N N . ALA A 1 113 ? 6.834 -1.273 11.917 1.00 90.38 113 ALA A N 1
ATOM 884 C CA . ALA A 1 113 ? 5.735 -0.313 11.840 1.00 90.38 113 ALA A CA 1
ATOM 885 C C . ALA A 1 113 ? 4.438 -0.982 11.361 1.00 90.38 113 ALA A C 1
ATOM 887 O O . ALA A 1 113 ? 3.404 -0.809 11.996 1.00 90.38 113 ALA A O 1
ATOM 888 N N . LEU A 1 114 ? 4.510 -1.825 10.322 1.00 91.00 114 LEU A N 1
ATOM 889 C CA . LEU A 1 114 ? 3.363 -2.612 9.857 1.00 91.00 114 LEU A CA 1
ATOM 890 C C . LEU A 1 114 ? 2.838 -3.546 10.950 1.00 91.00 114 LEU A C 1
ATOM 892 O O . LEU A 1 114 ? 1.635 -3.612 11.172 1.00 91.00 114 LEU A O 1
ATOM 896 N N . LYS A 1 115 ? 3.730 -4.260 11.652 1.00 91.50 115 LYS A N 1
ATOM 897 C CA . LYS A 1 115 ? 3.333 -5.122 12.772 1.00 91.50 115 LYS A CA 1
ATOM 898 C C . LYS A 1 115 ? 2.570 -4.315 13.822 1.00 91.50 115 LYS A C 1
ATOM 900 O O . LYS A 1 115 ? 1.484 -4.726 14.203 1.00 91.50 115 LYS A O 1
ATOM 905 N N . ARG A 1 116 ? 3.139 -3.194 14.280 1.00 91.12 116 ARG A N 1
ATOM 906 C CA . ARG A 1 116 ? 2.531 -2.334 15.306 1.00 91.12 116 ARG A CA 1
ATOM 907 C C . ARG A 1 116 ? 1.178 -1.803 14.856 1.00 91.12 116 ARG A C 1
ATOM 909 O O . ARG A 1 116 ? 0.247 -1.839 15.647 1.00 91.12 116 ARG A O 1
ATOM 916 N N . TRP A 1 117 ? 1.073 -1.377 13.601 1.00 90.81 117 TRP A N 1
ATOM 917 C CA . TRP A 1 117 ? -0.175 -0.905 13.012 1.00 90.81 117 TRP A CA 1
ATOM 918 C C . TRP A 1 117 ? -1.252 -2.002 13.009 1.00 90.81 117 TRP A C 1
ATOM 920 O O . TRP A 1 117 ? -2.320 -1.804 13.575 1.00 90.81 117 TRP A O 1
ATOM 930 N N . LEU A 1 118 ? -0.932 -3.202 12.507 1.00 90.50 118 LEU A N 1
ATOM 931 C CA . LEU A 1 118 ? -1.862 -4.343 12.480 1.00 90.50 118 LEU A CA 1
ATOM 932 C C . LEU A 1 118 ? -2.288 -4.821 13.874 1.00 90.50 118 LEU A C 1
ATOM 934 O O . LEU A 1 118 ? -3.389 -5.334 14.041 1.00 90.50 118 LEU A O 1
ATOM 938 N N . THR A 1 119 ? -1.412 -4.702 14.873 1.00 89.56 119 THR A N 1
ATOM 939 C CA . THR A 1 119 ? -1.718 -5.108 16.251 1.00 89.56 119 THR A CA 1
ATOM 940 C C . THR A 1 119 ? -2.255 -3.965 17.116 1.00 89.56 119 THR A C 1
ATOM 942 O O . THR A 1 119 ? -2.390 -4.166 18.319 1.00 89.56 119 THR A O 1
ATOM 945 N N . GLY A 1 120 ? -2.513 -2.779 16.546 1.00 81.12 120 GLY A N 1
ATOM 946 C CA . GLY A 1 120 ? -3.027 -1.610 17.273 1.00 81.12 120 GLY A CA 1
ATOM 947 C C . GLY A 1 120 ? -2.109 -1.115 18.397 1.00 81.12 120 GLY A C 1
ATOM 948 O O . GLY A 1 120 ? -2.595 -0.786 19.472 1.00 81.12 120 GLY A O 1
ATOM 949 N N . GLY A 1 121 ? -0.789 -1.154 18.185 1.00 60.53 121 GLY A N 1
ATOM 950 C CA . GLY A 1 121 ? 0.241 -1.058 19.225 1.00 60.53 121 GLY A CA 1
ATOM 951 C C . GLY A 1 121 ? -0.020 -0.032 20.339 1.00 60.53 121 GLY A C 1
ATOM 952 O O . GLY A 1 121 ? -0.007 1.166 20.084 1.00 60.53 121 GLY A O 1
ATOM 953 N N . GLU A 1 122 ? -0.191 -0.556 21.560 1.00 46.09 122 GLU A N 1
ATOM 954 C CA . GLU A 1 122 ? 0.049 0.059 22.884 1.00 46.09 122 GLU A CA 1
ATOM 955 C C . GLU A 1 122 ? -0.441 1.499 23.114 1.00 46.09 122 GLU A C 1
ATOM 957 O O . GLU A 1 122 ? 0.244 2.293 23.742 1.00 46.09 122 GLU A O 1
ATOM 962 N N . ASN A 1 123 ? -1.652 1.823 22.665 1.00 41.53 123 ASN A N 1
ATOM 963 C CA . ASN A 1 123 ? -2.459 2.904 23.241 1.00 41.53 123 ASN A CA 1
ATOM 964 C C . ASN A 1 123 ? -3.941 2.542 23.087 1.00 41.53 123 ASN A C 1
ATOM 966 O O . ASN A 1 123 ? -4.633 3.002 22.180 1.00 41.53 123 ASN A O 1
ATOM 970 N N . LYS A 1 124 ? -4.422 1.668 23.973 1.00 36.47 124 LYS A N 1
ATOM 971 C CA . LYS A 1 124 ? -5.828 1.697 24.382 1.00 36.47 124 LYS A CA 1
ATOM 972 C C . LYS A 1 124 ? -5.898 2.679 25.560 1.00 36.47 124 LYS A C 1
ATOM 974 O O . LYS A 1 124 ? -5.051 2.525 26.441 1.00 36.47 124 LYS A O 1
ATOM 979 N N . PRO A 1 125 ? -6.804 3.673 25.566 1.00 40.69 125 PRO A N 1
ATOM 980 C CA . PRO A 1 125 ? -7.106 4.393 26.799 1.00 40.69 125 PRO A CA 1
ATOM 981 C C . PRO A 1 125 ? -7.608 3.424 27.878 1.00 40.69 125 PRO A C 1
ATOM 983 O O . PRO A 1 125 ? -8.181 2.367 27.508 1.00 40.69 125 PRO A O 1
#

Sequence (125 aa):
MFFRVARKYLSKARDVDVVVMLDDLTLVDGDAPLAYREPEGSEWGKQRLPNEALERAKLANEKFLEEKLKNGRYSEVFLAMGKQYAKALPDLAKFGVKVVFPTSGGPGPKAQALKRWLTGGENKP